Protein AF-A0A7R7XEH1-F1 (afdb_monomer)

Radius of gyration: 18.22 Å; Cα contacts (8 Å, |Δi|>4): 31; chains: 1; bounding box: 42×35×46 Å

Nearest PDB structures (foldseek):
  3j6b-assembly1_T  TM=2.462E-01  e=8.665E+00  Saccharomyces cerevisiae

Organism: NCBI:txid1220207

Secondary structure (DSSP, 8-state):
----S-----TT------PPPPPGGG--B-TTS-B--------------SSPP-GGG--PPPHHHHHHHS-HHHHHHHGGGSPP----

Mean predicted aligned error: 9.24 Å

Structure (mmCIF, N/CA/C/O backbone):
data_AF-A0A7R7XEH1-F1
#
_entry.id   AF-A0A7R7XEH1-F1
#
loop_
_atom_site.group_PDB
_atom_site.id
_atom_site.type_symbol
_atom_site.label_atom_id
_atom_site.label_alt_id
_atom_site.label_comp_id
_atom_site.label_asym_id
_atom_site.label_entity_id
_atom_site.label_seq_id
_atom_site.pdbx_PDB_ins_code
_atom_site.Cartn_x
_atom_site.Cartn_y
_atom_site.Cartn_z
_atom_site.occupancy
_atom_site.B_iso_or_equiv
_atom_site.auth_seq_id
_atom_site.auth_comp_id
_atom_site.auth_asym_id
_atom_site.auth_atom_id
_atom_site.pdbx_PDB_model_num
ATOM 1 N N . MET A 1 1 ? 20.714 5.132 -1.694 1.00 51.81 1 MET A N 1
ATOM 2 C CA . MET A 1 1 ? 20.734 3.651 -1.716 1.00 51.81 1 MET A CA 1
ATOM 3 C C . MET A 1 1 ? 19.709 3.163 -0.705 1.00 51.81 1 MET A C 1
ATOM 5 O O . MET A 1 1 ? 19.869 3.458 0.471 1.00 51.81 1 MET A O 1
ATOM 9 N N . GLY A 1 2 ? 18.621 2.542 -1.158 1.00 85.69 2 GLY A N 1
ATOM 10 C CA . GLY A 1 2 ? 17.458 2.227 -0.312 1.00 85.69 2 GLY A CA 1
ATOM 11 C C . GLY A 1 2 ? 16.253 1.670 -1.080 1.00 85.69 2 GLY A C 1
ATOM 12 O O . GLY A 1 2 ? 15.356 1.100 -0.467 1.00 85.69 2 GLY A O 1
ATOM 13 N N . GLU A 1 3 ? 16.261 1.786 -2.410 1.00 88.69 3 GLU A N 1
ATOM 14 C CA . GLU A 1 3 ? 15.310 1.119 -3.299 1.00 88.69 3 GLU A CA 1
ATOM 15 C C . GLU A 1 3 ? 15.402 -0.405 -3.186 1.00 88.69 3 GLU A C 1
ATOM 17 O O . GLU A 1 3 ? 16.469 -0.972 -2.929 1.00 88.69 3 GLU A O 1
ATOM 22 N N . ARG A 1 4 ? 14.264 -1.072 -3.381 1.00 90.69 4 ARG A N 1
ATOM 23 C CA . ARG A 1 4 ? 14.142 -2.527 -3.298 1.00 90.69 4 ARG A CA 1
ATOM 24 C C . ARG A 1 4 ? 13.496 -3.058 -4.567 1.00 90.69 4 ARG A C 1
ATOM 26 O O . ARG A 1 4 ? 12.482 -2.531 -5.004 1.00 90.69 4 ARG A O 1
ATOM 33 N N . LEU A 1 5 ? 14.050 -4.146 -5.099 1.00 93.38 5 LEU A N 1
ATOM 34 C CA . LEU A 1 5 ? 13.466 -4.867 -6.237 1.00 93.38 5 LEU A CA 1
ATOM 35 C C . LEU A 1 5 ? 12.247 -5.711 -5.842 1.00 93.38 5 LEU A C 1
ATOM 37 O O . LEU A 1 5 ? 11.432 -6.049 -6.690 1.00 93.38 5 LEU A O 1
ATOM 41 N N . GLN A 1 6 ? 12.141 -6.077 -4.563 1.00 96.06 6 GLN A N 1
ATOM 42 C CA . GLN A 1 6 ? 11.069 -6.914 -4.038 1.00 96.06 6 GLN A CA 1
ATOM 43 C C . GLN A 1 6 ? 10.770 -6.534 -2.587 1.00 96.06 6 GLN A C 1
ATOM 45 O O . GLN A 1 6 ? 11.676 -6.217 -1.809 1.00 96.06 6 GLN A O 1
ATOM 50 N N . TRP A 1 7 ? 9.494 -6.594 -2.221 1.00 95.81 7 TRP A N 1
ATOM 51 C CA . TRP A 1 7 ? 9.000 -6.394 -0.864 1.00 95.81 7 TRP A CA 1
ATOM 52 C C . TRP A 1 7 ? 7.749 -7.247 -0.631 1.00 95.81 7 TRP A C 1
ATOM 54 O O . TRP A 1 7 ? 7.103 -7.681 -1.584 1.00 95.81 7 TRP A O 1
ATOM 64 N N . CYS A 1 8 ? 7.422 -7.481 0.638 1.00 95.88 8 CYS A N 1
ATOM 65 C CA . CYS A 1 8 ? 6.166 -8.093 1.061 1.00 95.88 8 CYS A CA 1
ATOM 66 C C . CYS A 1 8 ? 5.373 -7.055 1.854 1.00 95.88 8 CYS A C 1
ATOM 68 O O . CYS A 1 8 ? 5.959 -6.298 2.627 1.00 95.88 8 CYS A O 1
ATOM 70 N N . VAL A 1 9 ? 4.060 -7.019 1.641 1.00 96.25 9 VAL A N 1
ATOM 71 C CA . VAL A 1 9 ? 3.123 -6.287 2.498 1.00 96.25 9 VAL A CA 1
ATOM 72 C C . VAL A 1 9 ? 2.338 -7.332 3.271 1.00 96.25 9 VAL A C 1
ATOM 74 O O . VAL A 1 9 ? 1.846 -8.285 2.664 1.00 96.25 9 VAL A O 1
ATOM 77 N N . GLU A 1 10 ? 2.269 -7.175 4.588 1.00 94.81 10 GLU A N 1
ATOM 78 C CA . GLU A 1 10 ? 1.595 -8.132 5.457 1.00 94.81 10 GLU A CA 1
ATOM 79 C C . GLU A 1 10 ? 0.071 -8.037 5.311 1.00 94.81 10 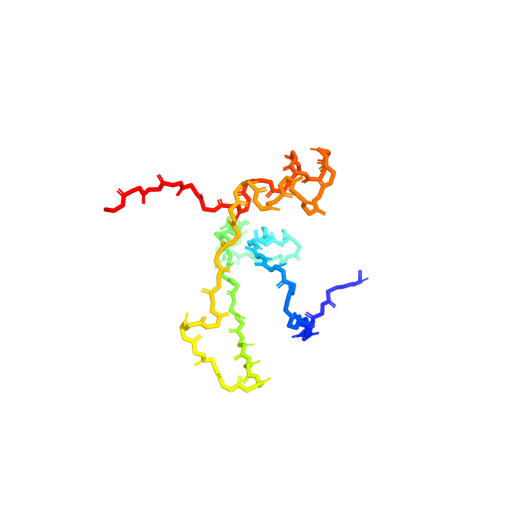GLU A C 1
ATOM 81 O O . GLU A 1 10 ? -0.495 -6.993 4.976 1.00 94.81 10 GLU A O 1
ATOM 86 N N . GLY A 1 11 ? -0.613 -9.155 5.553 1.00 92.62 11 GLY A N 1
ATOM 87 C CA . GLY A 1 11 ? -2.073 -9.183 5.557 1.00 92.62 11 GLY A CA 1
ATOM 88 C C . GLY A 1 11 ? -2.640 -8.305 6.675 1.00 92.62 11 GLY A C 1
ATOM 89 O O . GLY A 1 11 ? -2.202 -8.397 7.819 1.00 92.62 11 GLY A O 1
ATOM 90 N N . GLY A 1 12 ? -3.639 -7.484 6.346 1.00 91.88 12 GLY A N 1
ATOM 91 C CA . GLY A 1 12 ? -4.254 -6.523 7.270 1.00 91.88 12 GLY A CA 1
ATOM 92 C C . GLY A 1 12 ? -3.679 -5.107 7.180 1.00 91.88 12 GLY A C 1
ATOM 93 O O . GLY A 1 12 ? -4.316 -4.177 7.673 1.00 91.88 12 GLY A O 1
ATOM 94 N N . ASP A 1 13 ? -2.543 -4.921 6.503 1.00 94.44 13 ASP A N 1
ATOM 95 C CA . ASP A 1 13 ? -1.982 -3.596 6.252 1.00 94.44 13 ASP A CA 1
ATOM 96 C C . ASP A 1 13 ? -2.616 -2.948 5.013 1.00 94.44 13 ASP A C 1
ATOM 98 O O . ASP A 1 13 ? -2.748 -3.557 3.946 1.00 94.44 13 ASP A O 1
ATOM 102 N N . TYR A 1 14 ? -2.948 -1.661 5.125 1.00 96.12 14 TYR A N 1
ATOM 103 C CA . TYR A 1 14 ? -3.326 -0.853 3.970 1.00 96.12 14 TYR A CA 1
ATOM 104 C C . TYR A 1 14 ? -2.080 -0.423 3.190 1.00 96.12 14 TYR A C 1
ATOM 106 O O . TYR A 1 14 ? -1.128 0.107 3.764 1.00 96.12 14 TYR A O 1
ATOM 114 N N . LYS A 1 15 ? -2.101 -0.603 1.863 1.00 96.25 15 LYS A N 1
ATOM 115 C CA . LYS A 1 15 ? -1.011 -0.203 0.960 1.00 96.25 15 LYS A CA 1
ATOM 116 C C . LYS A 1 15 ? -1.489 0.735 -0.141 1.00 96.25 15 LYS A C 1
ATOM 118 O O . LYS A 1 15 ? -2.587 0.581 -0.671 1.00 96.25 15 LYS A O 1
ATOM 123 N N . ALA A 1 16 ? -0.621 1.668 -0.515 1.00 95.81 16 ALA A N 1
ATOM 124 C CA . ALA A 1 16 ? -0.786 2.556 -1.657 1.00 95.81 16 ALA A CA 1
ATOM 125 C C . ALA A 1 16 ? 0.571 2.757 -2.347 1.00 95.81 16 ALA A C 1
ATOM 127 O O . ALA A 1 16 ? 1.624 2.575 -1.737 1.00 95.81 16 ALA A O 1
ATOM 128 N N . SER A 1 17 ? 0.544 3.134 -3.621 1.00 93.25 17 SER A N 1
ATOM 129 C CA . SER A 1 17 ? 1.736 3.416 -4.419 1.00 93.25 17 SER A CA 1
ATOM 130 C C . SER A 1 17 ? 1.500 4.651 -5.271 1.00 93.25 17 SER A C 1
ATOM 132 O O . SER A 1 17 ? 0.397 4.843 -5.783 1.00 93.25 17 SER A O 1
ATOM 134 N N . TYR A 1 18 ? 2.542 5.448 -5.475 1.00 91.38 18 TYR A N 1
ATOM 135 C CA . TYR A 1 18 ? 2.535 6.559 -6.415 1.00 91.38 18 TYR A CA 1
ATOM 136 C C . TYR A 1 18 ? 3.793 6.508 -7.277 1.00 91.38 18 TYR A C 1
ATOM 138 O O . TYR A 1 18 ? 4.807 5.928 -6.884 1.00 91.38 18 TYR A O 1
ATOM 146 N N . LEU A 1 19 ? 3.708 7.085 -8.471 1.00 90.31 19 LEU A N 1
ATOM 147 C CA . LEU A 1 19 ? 4.826 7.121 -9.397 1.00 90.31 19 LEU A CA 1
ATOM 148 C C . LEU A 1 19 ? 5.791 8.236 -8.991 1.00 90.31 19 LEU A C 1
ATOM 150 O O . LEU A 1 19 ? 5.381 9.388 -8.837 1.00 90.31 19 LEU A O 1
ATOM 154 N N . LEU A 1 20 ? 7.066 7.891 -8.827 1.00 86.25 20 LEU A N 1
ATOM 155 C CA . LEU A 1 20 ? 8.119 8.888 -8.687 1.00 86.25 20 LEU A CA 1
ATOM 156 C C . LEU A 1 20 ? 8.460 9.463 -10.068 1.00 86.25 20 LEU A C 1
ATOM 158 O O . LEU A 1 20 ? 8.447 8.716 -11.048 1.00 86.25 20 LEU A O 1
ATOM 162 N N . PRO A 1 21 ? 8.780 10.763 -10.163 1.00 78.94 21 PRO A N 1
ATOM 163 C CA . PRO A 1 21 ? 9.394 11.310 -11.365 1.00 78.94 21 PRO A CA 1
ATOM 164 C C . PRO A 1 21 ? 10.665 10.525 -11.702 1.00 78.94 21 PRO A C 1
ATOM 166 O O . PRO A 1 21 ? 11.400 10.129 -10.794 1.00 78.94 21 PRO A O 1
ATOM 169 N N . GLU A 1 22 ? 10.925 10.300 -12.989 1.00 68.12 22 GLU A N 1
ATOM 170 C CA . GLU A 1 22 ? 12.223 9.766 -13.398 1.00 68.12 22 GLU A CA 1
ATOM 171 C C . GLU A 1 22 ? 13.312 10.771 -13.015 1.00 68.12 22 GLU A C 1
ATOM 173 O O . GLU A 1 22 ? 13.143 11.980 -13.165 1.00 68.12 22 GLU A O 1
ATOM 178 N N . ASP A 1 23 ? 14.417 10.262 -12.484 1.00 63.12 23 ASP A N 1
ATOM 179 C CA . ASP A 1 23 ? 15.553 11.084 -12.099 1.00 63.12 23 ASP A CA 1
ATOM 180 C C . ASP A 1 23 ? 16.232 11.610 -13.382 1.00 63.12 23 ASP A C 1
ATOM 182 O O . ASP A 1 23 ? 16.604 10.827 -14.266 1.00 63.12 23 ASP A O 1
ATOM 186 N N . ASP A 1 24 ?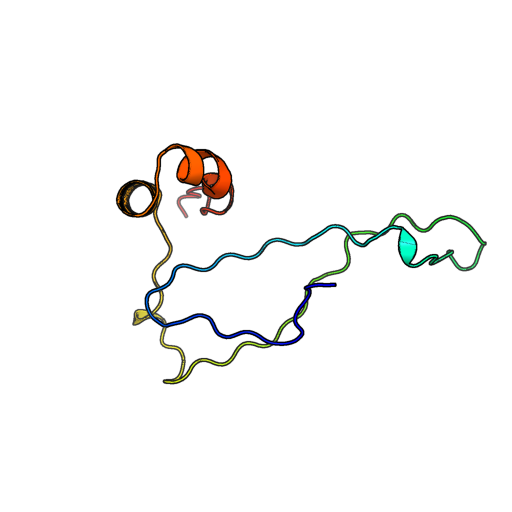 16.438 12.930 -13.487 1.00 52.59 24 ASP A N 1
ATOM 187 C CA . ASP A 1 24 ? 17.126 13.596 -14.617 1.00 52.59 24 ASP A CA 1
ATOM 188 C C . ASP A 1 24 ? 18.565 13.066 -14.840 1.00 52.59 24 ASP A C 1
ATOM 190 O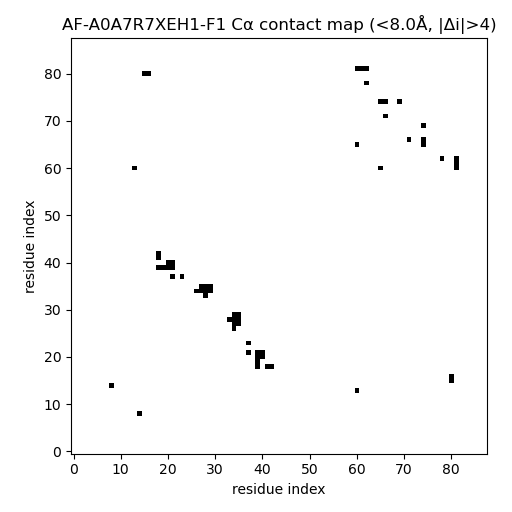 O . ASP A 1 24 ? 19.226 13.363 -15.836 1.00 52.59 24 ASP A O 1
ATOM 194 N N . SER A 1 25 ? 19.074 12.244 -13.917 1.00 50.62 25 SER A N 1
ATOM 195 C CA . SER A 1 25 ? 20.394 11.616 -13.967 1.00 50.62 25 SER A CA 1
ATOM 196 C C . SER A 1 25 ? 20.536 10.515 -15.025 1.00 50.62 25 SER A C 1
ATOM 198 O O . SER A 1 25 ? 21.657 10.069 -15.280 1.00 50.62 25 SER A O 1
ATOM 200 N N . SER A 1 26 ? 19.449 10.097 -15.688 1.00 51.38 26 SER A N 1
ATOM 201 C CA . SER A 1 26 ? 19.527 9.088 -16.754 1.00 51.38 26 SER A CA 1
ATOM 202 C C . SER A 1 26 ? 20.298 9.561 -17.996 1.00 51.38 26 SER A C 1
ATOM 204 O O . SER A 1 26 ? 20.686 8.727 -18.815 1.00 51.38 26 SER A O 1
ATOM 206 N N . GLY A 1 27 ? 20.575 10.868 -18.140 1.00 50.06 27 GLY A N 1
ATOM 207 C CA . GLY A 1 27 ? 21.406 11.406 -19.227 1.00 50.06 27 GLY A CA 1
ATOM 208 C C . GLY A 1 27 ? 20.887 11.052 -20.625 1.00 50.06 27 GLY A C 1
ATOM 209 O O . GLY A 1 27 ? 21.651 11.058 -21.593 1.00 50.06 27 GLY A O 1
ATOM 210 N N . LEU A 1 28 ? 19.607 10.688 -20.731 1.00 55.72 28 LEU A N 1
ATOM 211 C CA . LEU A 1 28 ? 18.999 10.248 -21.972 1.00 55.72 28 LEU A CA 1
ATOM 212 C C . LEU A 1 28 ? 18.782 11.470 -22.862 1.00 55.72 28 LEU A C 1
ATOM 214 O O . LEU A 1 28 ? 17.830 12.230 -22.702 1.00 55.72 28 LEU A O 1
ATOM 218 N N . MET A 1 29 ? 19.698 11.647 -23.807 1.00 55.31 29 MET A N 1
ATOM 219 C CA . MET A 1 29 ? 19.532 12.560 -24.928 1.00 55.31 29 MET A CA 1
ATOM 220 C C . MET A 1 29 ? 18.541 11.951 -25.927 1.00 55.31 29 MET A C 1
ATOM 222 O O . MET A 1 29 ? 18.499 10.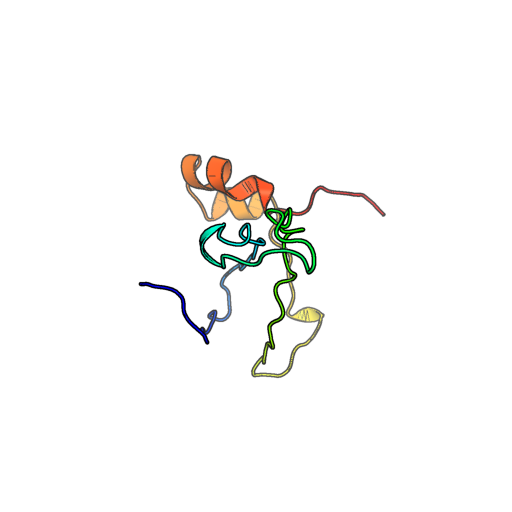729 -26.110 1.00 55.31 29 MET A O 1
ATOM 226 N N . ASP A 1 30 ? 17.732 12.778 -26.584 1.00 61.16 30 ASP A N 1
ATOM 227 C CA . ASP A 1 30 ? 17.050 12.334 -27.802 1.00 61.16 30 ASP A CA 1
ATOM 228 C C . ASP A 1 30 ? 18.075 12.033 -28.924 1.00 61.16 30 ASP A C 1
ATOM 230 O O . ASP A 1 30 ? 19.267 12.326 -28.798 1.00 61.16 30 ASP A O 1
ATOM 234 N N . GLU A 1 31 ? 17.639 11.443 -30.044 1.00 61.50 31 GLU A N 1
ATOM 235 C CA . GLU A 1 31 ? 18.521 11.134 -31.192 1.00 61.50 31 GLU A CA 1
ATOM 236 C C . GLU A 1 31 ? 19.208 12.379 -31.799 1.00 61.50 31 GLU A C 1
ATOM 238 O O . GLU A 1 31 ? 20.092 12.252 -32.648 1.00 61.50 31 GLU A O 1
ATOM 243 N N . VAL A 1 32 ? 18.814 13.580 -31.366 1.00 68.19 32 VAL A N 1
ATOM 244 C CA . VAL A 1 32 ? 19.273 14.886 -31.847 1.00 68.19 32 VAL A CA 1
ATOM 245 C C . VAL A 1 32 ? 20.107 15.628 -30.784 1.00 68.19 32 VAL A C 1
ATOM 247 O O . VAL A 1 32 ? 20.599 16.724 -31.049 1.00 68.19 32 VAL A O 1
ATOM 250 N N . GLY A 1 33 ? 20.341 15.029 -29.609 1.00 64.19 33 GLY A N 1
ATOM 251 C CA . GLY A 1 33 ? 21.170 15.596 -28.543 1.00 64.19 33 GLY A CA 1
ATOM 252 C C . GLY A 1 33 ? 20.459 16.568 -27.594 1.00 64.19 33 GLY A C 1
ATOM 253 O O . GLY A 1 33 ? 21.146 17.253 -26.838 1.00 64.19 33 GLY A O 1
ATOM 254 N N . ASN A 1 34 ? 19.126 16.663 -27.611 1.00 65.69 34 ASN A N 1
ATOM 255 C CA . ASN A 1 34 ? 18.386 17.484 -26.647 1.00 65.69 34 ASN A CA 1
ATOM 256 C C . ASN A 1 34 ? 18.098 16.706 -25.360 1.00 65.69 34 ASN A C 1
ATOM 258 O O . ASN A 1 34 ? 17.911 15.486 -25.384 1.00 65.69 34 ASN A O 1
ATOM 262 N N . GLU A 1 35 ? 17.998 17.430 -24.244 1.00 58.44 35 GLU A N 1
ATOM 263 C CA . GLU A 1 35 ? 17.470 16.901 -22.986 1.00 58.44 35 GLU A CA 1
ATOM 264 C C . GLU A 1 35 ? 16.044 16.396 -23.227 1.00 58.44 35 GLU A C 1
ATOM 266 O O . GLU A 1 35 ? 15.129 17.162 -23.549 1.00 58.44 35 GLU A O 1
ATOM 271 N N . LYS A 1 36 ? 15.856 15.078 -23.137 1.00 58.09 36 LYS A N 1
ATOM 272 C CA . LYS A 1 36 ? 14.543 14.471 -23.313 1.00 58.09 36 LYS A CA 1
ATOM 273 C C . LYS A 1 36 ? 13.699 14.890 -22.110 1.00 58.09 36 LYS A C 1
ATOM 275 O O . LYS A 1 36 ? 14.034 14.535 -20.986 1.00 58.09 36 LYS A O 1
ATOM 280 N N . GLN A 1 37 ? 12.607 15.628 -22.325 1.00 53.97 37 GLN A N 1
ATOM 281 C CA . GLN A 1 37 ? 11.573 15.764 -21.294 1.00 53.97 37 GLN A CA 1
ATOM 282 C C . GLN A 1 37 ? 11.081 14.353 -20.974 1.00 53.97 37 GLN A C 1
ATOM 284 O O . GLN A 1 37 ? 10.379 13.742 -21.785 1.00 53.97 37 GLN A O 1
ATOM 289 N N . LEU A 1 38 ? 11.515 13.816 -19.836 1.00 53.81 38 LEU A N 1
ATOM 290 C CA . LEU A 1 38 ? 11.118 12.503 -19.354 1.00 53.81 38 LEU A CA 1
ATOM 291 C C . LEU A 1 38 ? 9.617 12.583 -19.050 1.00 53.81 38 LEU A C 1
ATOM 293 O O . LEU A 1 38 ? 9.186 13.096 -18.018 1.00 53.81 38 LEU A O 1
ATOM 297 N N . GLN A 1 39 ? 8.787 12.142 -20.000 1.00 54.56 39 GLN A N 1
ATOM 298 C CA . GLN A 1 39 ? 7.416 11.763 -19.683 1.00 54.56 39 GLN A CA 1
ATOM 299 C C . GLN A 1 39 ? 7.543 10.670 -18.635 1.00 54.56 39 GLN A C 1
ATOM 301 O O . GLN A 1 39 ? 8.185 9.671 -18.942 1.00 54.56 39 GLN A O 1
ATOM 306 N N . SER A 1 40 ? 7.016 10.883 -17.424 1.00 56.31 40 SER A N 1
ATOM 307 C CA . SER A 1 40 ? 7.226 9.970 -16.296 1.00 56.31 40 SER A CA 1
ATOM 308 C C . SER A 1 40 ? 7.026 8.527 -16.761 1.00 56.31 40 SER A C 1
ATOM 310 O O . SER A 1 40 ? 5.896 8.141 -17.088 1.00 56.31 40 SER A O 1
ATOM 312 N N . GLY A 1 41 ? 8.111 7.759 -16.874 1.00 66.44 41 GLY A N 1
ATOM 313 C CA . GLY A 1 41 ? 8.032 6.368 -17.285 1.00 66.44 41 GLY A CA 1
ATOM 314 C C . GLY A 1 41 ? 7.096 5.617 -16.352 1.00 66.44 41 GLY A C 1
ATOM 315 O O . GLY A 1 41 ? 6.993 5.922 -15.168 1.00 66.44 41 GLY A O 1
ATOM 316 N N . GLY A 1 42 ? 6.330 4.673 -16.889 1.00 81.88 42 GLY A N 1
ATO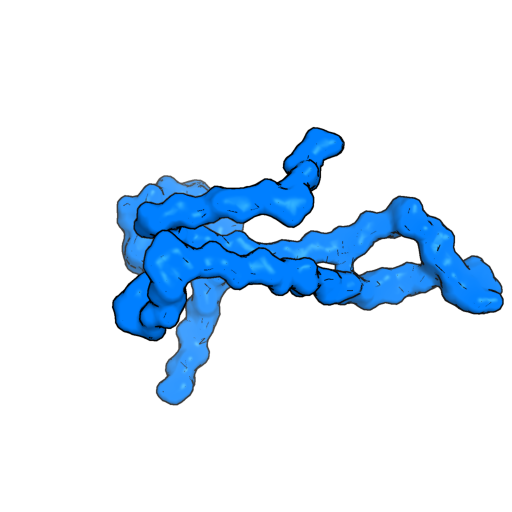M 317 C CA . GLY A 1 42 ? 5.419 3.881 -16.067 1.00 81.88 42 GLY A CA 1
ATOM 318 C C . GLY A 1 42 ? 6.173 3.043 -15.029 1.00 81.88 42 GLY A C 1
ATOM 319 O O . GLY A 1 42 ? 7.293 2.598 -15.268 1.00 81.88 42 GLY A O 1
ATOM 320 N N . LEU A 1 43 ? 5.524 2.758 -13.900 1.00 87.44 43 LEU A N 1
ATOM 321 C CA . LEU A 1 43 ? 5.984 1.749 -12.947 1.00 87.44 43 LEU A CA 1
ATOM 322 C C . LEU A 1 43 ? 5.287 0.422 -13.255 1.00 87.44 43 LEU A C 1
ATOM 324 O O . LEU A 1 43 ? 4.071 0.310 -13.104 1.00 87.44 43 LEU A O 1
ATOM 328 N N . LEU A 1 44 ? 6.056 -0.583 -13.674 1.00 92.12 44 LEU A N 1
ATOM 329 C CA . LEU A 1 44 ? 5.554 -1.937 -13.896 1.00 92.12 44 LEU A CA 1
ATOM 330 C C . LEU A 1 44 ? 6.070 -2.871 -12.803 1.00 92.12 44 LEU A C 1
ATOM 332 O O . LEU A 1 44 ? 7.277 -3.037 -12.640 1.00 92.12 44 LEU A O 1
ATOM 336 N N . ILE A 1 45 ? 5.145 -3.510 -12.090 1.00 95.50 45 ILE A N 1
ATOM 337 C CA . ILE A 1 45 ? 5.440 -4.494 -11.045 1.00 95.50 45 ILE A CA 1
ATOM 338 C C . ILE A 1 45 ? 4.629 -5.769 -11.264 1.00 95.50 45 ILE A C 1
ATOM 340 O O . ILE A 1 45 ? 3.642 -5.786 -11.999 1.00 95.50 45 ILE A O 1
ATOM 344 N N . SER A 1 46 ? 5.056 -6.850 -10.619 1.00 96.69 46 SER A N 1
ATOM 345 C CA . SER A 1 46 ? 4.284 -8.087 -10.498 1.00 96.69 46 SER A CA 1
ATOM 346 C C . SER A 1 46 ? 3.984 -8.335 -9.027 1.00 96.69 46 SER A C 1
ATOM 348 O O . SER A 1 46 ? 4.879 -8.231 -8.191 1.00 96.69 46 SER A O 1
ATOM 350 N N . GLU A 1 47 ? 2.738 -8.678 -8.716 1.00 96.69 47 GLU A N 1
ATOM 351 C CA . GLU A 1 47 ? 2.299 -9.000 -7.359 1.00 96.69 47 GLU A CA 1
ATOM 352 C C . GLU A 1 47 ? 1.838 -10.455 -7.281 1.00 96.69 47 GLU A C 1
ATOM 354 O O . GLU A 1 47 ? 1.308 -11.017 -8.239 1.00 96.69 47 GLU A O 1
ATOM 359 N N . THR A 1 48 ? 2.051 -11.091 -6.133 1.00 96.12 48 THR A N 1
ATOM 360 C CA . THR A 1 48 ? 1.562 -12.444 -5.851 1.00 96.12 48 THR A CA 1
ATOM 361 C C . THR A 1 48 ? 0.924 -12.450 -4.470 1.00 96.12 48 THR A C 1
ATOM 363 O O . THR A 1 48 ? 1.535 -11.986 -3.511 1.00 96.12 48 THR A O 1
ATOM 366 N N . ALA A 1 49 ? -0.298 -12.977 -4.379 1.00 95.19 49 ALA A N 1
ATOM 367 C CA . ALA A 1 49 ? -1.038 -13.147 -3.133 1.00 95.19 49 ALA A CA 1
ATOM 368 C C . ALA A 1 49 ? -1.112 -14.634 -2.764 1.00 95.19 49 ALA A C 1
ATOM 370 O O . ALA A 1 49 ? -1.340 -15.481 -3.634 1.00 95.19 49 ALA A O 1
ATOM 371 N N . VAL A 1 50 ? -0.896 -14.944 -1.483 1.00 93.06 50 VAL A N 1
ATOM 372 C CA . VAL A 1 50 ? -1.019 -16.297 -0.928 1.00 93.06 50 VAL A CA 1
ATOM 373 C C . VAL A 1 50 ? -1.749 -16.211 0.421 1.00 93.06 50 VAL A C 1
ATOM 375 O O . VAL A 1 50 ? -1.190 -15.614 1.341 1.00 93.06 50 VAL A O 1
ATOM 378 N N . PRO A 1 51 ? -2.944 -16.820 0.586 1.00 91.38 51 PRO A N 1
ATOM 379 C CA . PRO A 1 51 ? -3.752 -17.526 -0.419 1.00 91.38 51 PRO A CA 1
ATOM 380 C C . PRO A 1 51 ? -4.116 -16.658 -1.634 1.00 91.38 51 PRO A C 1
ATOM 382 O O . PRO A 1 51 ? -3.922 -15.446 -1.617 1.00 91.38 51 PRO A O 1
ATOM 385 N N . GLY A 1 52 ? -4.562 -17.296 -2.721 1.00 93.38 52 GLY A N 1
ATOM 386 C CA . GLY A 1 52 ? -4.885 -16.585 -3.961 1.00 93.38 52 GLY A CA 1
ATOM 387 C C . GLY A 1 52 ? -5.886 -15.449 -3.730 1.00 93.38 52 GLY A C 1
ATOM 388 O O . GLY A 1 52 ? -6.711 -15.527 -2.830 1.00 93.38 52 GLY A O 1
ATOM 389 N N . PHE A 1 53 ? -5.798 -14.395 -4.543 1.00 92.56 53 PHE A N 1
ATOM 390 C CA . PHE A 1 53 ? -6.654 -13.217 -4.404 1.00 92.56 53 PHE A CA 1
ATOM 391 C C . PHE A 1 53 ? -8.140 -13.553 -4.591 1.00 92.56 53 PHE A C 1
ATOM 393 O O . PHE A 1 53 ? -8.526 -14.087 -5.635 1.00 92.56 53 PHE A O 1
ATOM 400 N N . GLU A 1 54 ? -8.970 -13.129 -3.638 1.00 92.81 54 GLU A N 1
ATOM 401 C CA . GLU A 1 54 ? -10.423 -13.083 -3.774 1.00 92.81 54 GLU A CA 1
ATOM 402 C C . GLU A 1 54 ? -10.926 -11.643 -3.616 1.00 92.81 54 GLU A C 1
ATOM 404 O O . GLU A 1 54 ? -10.475 -10.894 -2.754 1.00 92.81 54 GLU A O 1
ATOM 409 N N . ALA A 1 55 ? -11.901 -11.237 -4.437 1.00 90.12 55 ALA A N 1
ATOM 410 C CA . ALA A 1 55 ? -12.454 -9.880 -4.369 1.00 90.12 55 ALA A CA 1
ATOM 411 C C . ALA A 1 55 ? -13.109 -9.574 -3.009 1.00 90.12 55 ALA A C 1
ATOM 413 O O . ALA A 1 55 ? -13.160 -8.416 -2.605 1.00 90.12 55 ALA A O 1
AT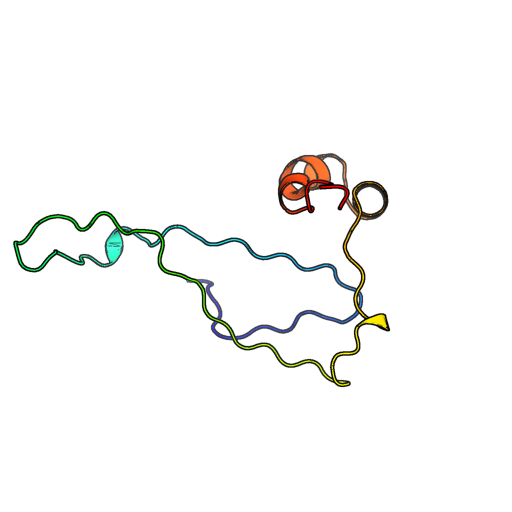OM 414 N N . ALA A 1 56 ? -13.591 -10.607 -2.309 1.00 91.44 56 ALA A N 1
ATOM 415 C CA . ALA A 1 56 ? -14.153 -10.491 -0.967 1.00 91.44 56 ALA A CA 1
ATOM 416 C C . ALA A 1 56 ? -13.100 -10.135 0.099 1.00 91.44 56 ALA A C 1
ATOM 418 O O . ALA A 1 56 ? -13.464 -9.566 1.124 1.00 91.44 56 ALA A O 1
ATOM 419 N N . ASP A 1 57 ? -11.817 -10.411 -0.161 1.00 90.44 57 ASP A N 1
ATOM 420 C CA . ASP A 1 57 ? -10.703 -10.095 0.741 1.00 90.44 57 ASP A CA 1
ATOM 421 C C . ASP A 1 57 ? -10.161 -8.672 0.529 1.00 90.44 57 ASP A C 1
ATOM 423 O O . ASP A 1 57 ? -9.221 -8.248 1.203 1.00 90.44 57 ASP A O 1
ATOM 427 N N . HIS A 1 58 ? -10.712 -7.926 -0.436 1.00 91.75 58 HIS A N 1
ATOM 428 C CA . HIS A 1 58 ? -10.209 -6.613 -0.813 1.00 91.75 58 HIS A CA 1
ATOM 429 C C . HIS A 1 58 ? -11.105 -5.487 -0.297 1.00 91.75 58 HIS A C 1
ATOM 431 O O . HIS A 1 58 ? -12.216 -5.276 -0.783 1.00 91.75 58 HIS A O 1
ATOM 437 N N . GLU A 1 59 ? -10.579 -4.708 0.644 1.00 92.88 59 GLU A N 1
ATOM 438 C CA . GLU A 1 59 ? -11.235 -3.524 1.193 1.00 92.88 59 GLU A CA 1
ATOM 439 C C . GLU A 1 59 ? -10.420 -2.264 0.873 1.00 92.88 59 GLU A C 1
ATOM 441 O O . GLU A 1 59 ? -9.205 -2.214 1.074 1.00 92.88 59 GLU A O 1
ATOM 446 N N . PHE A 1 60 ? -11.089 -1.223 0.369 1.00 94.56 60 PHE A N 1
ATOM 447 C CA . PHE A 1 60 ? -10.462 0.082 0.164 1.00 94.56 60 PHE A CA 1
ATOM 448 C C . PHE A 1 60 ? -10.534 0.910 1.444 1.00 94.56 60 PHE A C 1
ATOM 450 O O . PHE A 1 60 ? -11.600 1.041 2.045 1.00 94.56 60 PHE A O 1
ATOM 457 N N . LEU A 1 61 ? -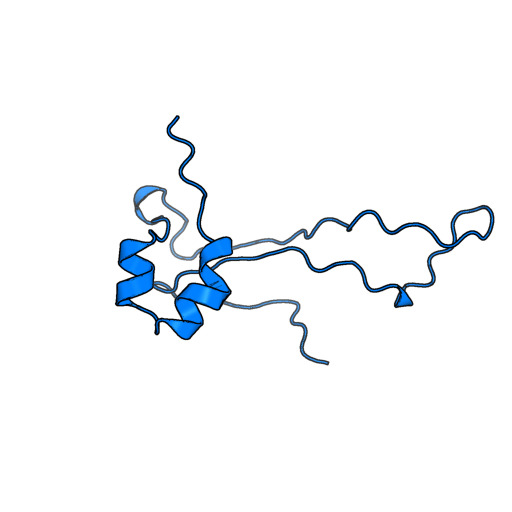9.410 1.529 1.814 1.00 95.31 61 LEU A N 1
ATOM 458 C CA . LEU A 1 61 ? -9.354 2.426 2.962 1.00 95.31 61 LEU A CA 1
ATOM 459 C C . LEU A 1 61 ? -10.310 3.609 2.764 1.00 95.31 61 LEU A C 1
ATOM 461 O O . LEU A 1 61 ? -10.251 4.3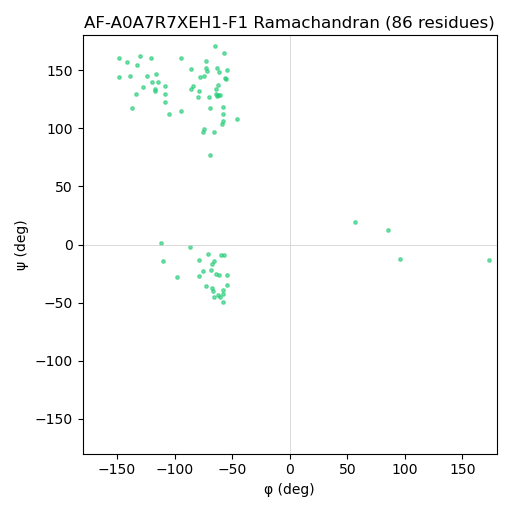05 1.749 1.00 95.31 61 LEU A O 1
ATOM 465 N N . THR A 1 62 ? -11.161 3.856 3.755 1.00 94.69 62 THR A N 1
ATOM 466 C CA . THR A 1 62 ? -12.010 5.050 3.812 1.00 94.69 62 THR A CA 1
ATOM 467 C C . THR A 1 62 ? -11.334 6.146 4.630 1.00 94.69 62 THR A C 1
ATOM 469 O O . THR A 1 62 ? -10.466 5.870 5.462 1.00 94.69 62 THR A O 1
ATOM 472 N N . HIS A 1 63 ? -11.764 7.397 4.445 1.00 94.88 63 HIS A N 1
ATOM 473 C CA . HIS A 1 63 ? -11.290 8.512 5.271 1.00 94.88 63 HIS A CA 1
ATOM 474 C C . HIS A 1 63 ? -11.578 8.279 6.763 1.00 94.88 63 HIS A C 1
ATOM 476 O O . HIS A 1 63 ? -10.702 8.471 7.599 1.00 94.88 63 HIS A O 1
ATOM 482 N N . GLU A 1 64 ? -12.774 7.781 7.093 1.00 95.69 64 GLU A N 1
ATOM 483 C CA . GLU A 1 64 ? -13.161 7.475 8.475 1.00 95.69 64 GLU A CA 1
ATOM 484 C C . GLU A 1 64 ? -12.260 6.395 9.096 1.00 95.69 64 GLU A C 1
ATOM 486 O O . GLU A 1 64 ? -11.835 6.516 10.245 1.00 95.69 64 GLU A O 1
ATOM 491 N N . THR A 1 65 ? -11.943 5.332 8.350 1.00 95.56 65 THR A N 1
ATOM 492 C CA . THR A 1 65 ? -11.026 4.288 8.826 1.00 95.56 65 THR A CA 1
ATOM 493 C C . THR A 1 65 ? -9.598 4.826 8.955 1.00 95.56 65 THR A C 1
ATOM 495 O O . THR A 1 65 ? -8.918 4.499 9.924 1.00 95.56 65 THR A O 1
ATOM 498 N N . MET A 1 66 ? -9.147 5.699 8.048 1.00 96.44 66 MET A N 1
ATOM 499 C CA . MET A 1 66 ? -7.824 6.331 8.122 1.00 96.44 66 MET A CA 1
ATOM 500 C C . MET A 1 66 ? -7.658 7.167 9.402 1.00 96.44 66 MET A C 1
ATOM 502 O O . MET A 1 66 ? -6.656 7.016 10.098 1.00 96.44 66 MET A O 1
ATOM 506 N N . GLU A 1 67 ? -8.655 7.983 9.758 1.00 96.88 67 GLU A N 1
ATOM 507 C CA . GLU A 1 67 ? -8.652 8.792 10.990 1.00 96.88 67 GLU A CA 1
ATOM 508 C C . GLU A 1 67 ? -8.649 7.946 12.273 1.00 96.88 67 GLU A C 1
ATOM 510 O O . GLU A 1 67 ? -8.182 8.404 13.315 1.00 96.88 67 GLU A O 1
ATOM 515 N N . LYS A 1 68 ? -9.148 6.704 12.217 1.00 97.50 68 LYS A N 1
ATOM 516 C CA . LYS A 1 68 ? -9.099 5.762 13.350 1.00 97.50 68 LYS A CA 1
ATOM 517 C C . LYS A 1 68 ? -7.732 5.095 13.514 1.00 97.50 68 LYS A C 1
ATOM 519 O O . LYS A 1 68 ? -7.413 4.660 14.618 1.00 97.50 68 LYS A O 1
ATOM 524 N N . LEU A 1 69 ? -6.963 4.965 12.432 1.00 96.75 69 LEU A N 1
ATOM 525 C CA . LEU A 1 69 ? -5.694 4.230 12.411 1.00 96.75 69 LEU A CA 1
ATOM 526 C C . LEU A 1 69 ? -4.464 5.133 12.564 1.00 96.75 69 LEU A C 1
ATOM 528 O O . LEU A 1 69 ? -3.435 4.669 13.051 1.00 96.75 69 LEU A O 1
ATOM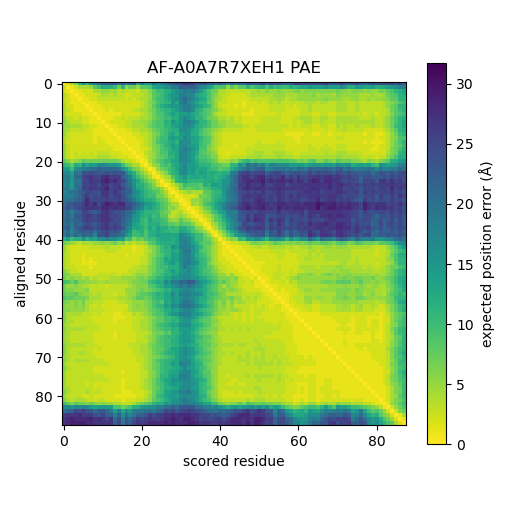 532 N N . LEU A 1 70 ? -4.553 6.395 12.141 1.00 97.12 70 LEU A N 1
ATOM 533 C CA . LEU A 1 70 ? -3.414 7.307 12.015 1.00 97.12 70 LEU A CA 1
ATOM 534 C C . LEU A 1 70 ? -3.566 8.559 12.886 1.00 97.12 70 LEU A C 1
ATOM 536 O O . LEU A 1 70 ? -4.668 8.937 13.280 1.00 97.12 70 LEU A O 1
ATOM 540 N N . THR A 1 71 ? -2.453 9.246 13.159 1.00 98.31 71 THR A N 1
ATOM 541 C CA . THR A 1 71 ? -2.510 10.571 13.799 1.00 98.31 71 THR A CA 1
ATOM 542 C C . THR A 1 71 ? -3.010 11.639 12.817 1.00 98.31 71 THR A C 1
ATOM 544 O O . THR A 1 71 ? -2.861 11.471 11.603 1.00 98.31 71 THR A O 1
ATOM 547 N N . PRO A 1 72 ? -3.544 12.780 13.295 1.00 98.12 72 PRO A N 1
ATOM 548 C CA . PRO A 1 72 ? -3.992 13.865 12.417 1.00 98.12 72 PRO A CA 1
ATOM 549 C C . PRO A 1 72 ? -2.918 14.362 11.436 1.00 98.12 72 PRO A C 1
ATOM 551 O O . PRO A 1 72 ? -3.224 14.712 10.296 1.00 98.12 72 PRO A O 1
ATOM 554 N N . GLU A 1 73 ? -1.649 14.375 11.851 1.00 98.31 73 GLU A N 1
ATOM 555 C CA . GLU A 1 73 ? -0.517 14.764 11.007 1.00 98.31 73 GLU A CA 1
ATOM 556 C C . GLU A 1 73 ? -0.311 13.774 9.855 1.00 98.31 73 GLU A C 1
ATOM 558 O O . GLU A 1 73 ? -0.168 14.194 8.707 1.00 98.31 73 GLU A O 1
ATOM 563 N N . GLN A 1 74 ? -0.366 12.471 10.147 1.00 98.00 74 GLN A N 1
ATOM 564 C CA . GLN A 1 74 ? -0.248 11.406 9.150 1.00 98.00 74 GLN A CA 1
ATOM 565 C C . GLN A 1 74 ? -1.439 11.401 8.183 1.00 98.00 74 GLN A C 1
ATOM 567 O O . GLN A 1 74 ? -1.246 11.248 6.979 1.00 98.00 74 GLN A O 1
ATOM 572 N N . VAL A 1 75 ? -2.664 11.624 8.679 1.00 97.44 75 VAL A N 1
ATOM 573 C CA . VAL A 1 75 ? -3.860 11.782 7.830 1.00 97.44 75 VAL A CA 1
ATOM 574 C C . VAL A 1 75 ? -3.649 12.935 6.855 1.00 97.44 75 VAL A C 1
ATOM 576 O O . VAL A 1 75 ? -3.815 12.770 5.649 1.00 97.44 75 VAL A O 1
ATOM 579 N N . LYS A 1 76 ? -3.217 14.100 7.351 1.00 97.06 76 LYS A N 1
ATOM 580 C CA . LYS A 1 76 ? -2.979 15.276 6.509 1.00 97.06 76 LYS A CA 1
ATOM 581 C C . LYS A 1 76 ? -1.954 15.005 5.406 1.00 97.06 76 LYS A C 1
ATOM 583 O O . LYS A 1 76 ? -2.130 15.508 4.296 1.00 97.06 76 LYS A O 1
ATOM 588 N N . GLU A 1 77 ? -0.908 14.246 5.717 1.00 97.38 77 GLU A N 1
ATOM 589 C CA . GLU A 1 77 ? 0.164 13.883 4.788 1.00 97.38 77 GLU A CA 1
ATOM 590 C C . GLU A 1 77 ? -0.270 12.846 3.740 1.00 97.38 77 GLU A C 1
ATOM 592 O O . GLU A 1 77 ? 0.157 12.932 2.591 1.00 97.38 77 GLU A O 1
ATOM 597 N N . LEU A 1 78 ? -1.132 11.891 4.106 1.00 96.81 78 LEU A N 1
ATOM 598 C CA . LEU A 1 78 ? -1.415 10.701 3.293 1.00 96.81 78 LEU A CA 1
ATOM 599 C C . LEU A 1 78 ? -2.813 10.667 2.665 1.00 96.81 78 LEU A C 1
ATOM 601 O O . LEU A 1 78 ? -3.034 9.878 1.750 1.00 96.81 78 LEU A O 1
ATOM 605 N N . GLN A 1 79 ? -3.753 11.513 3.098 1.00 95.62 79 GLN A N 1
ATOM 606 C CA . GLN A 1 79 ? -5.151 11.503 2.630 1.00 95.62 79 GLN A CA 1
ATOM 607 C C . GLN A 1 79 ? -5.306 11.609 1.106 1.00 95.62 79 GLN A C 1
ATOM 609 O O . GLN A 1 79 ? -6.290 11.130 0.555 1.00 95.62 79 GLN A O 1
ATOM 614 N N . TRP A 1 80 ? -4.335 12.204 0.407 1.00 95.44 80 TRP A N 1
ATOM 615 C CA . TRP A 1 80 ? -4.355 12.333 -1.052 1.00 95.44 80 TRP A CA 1
ATOM 616 C C . TRP A 1 80 ? -4.216 10.987 -1.786 1.00 95.44 80 TRP A C 1
ATOM 618 O O . TRP A 1 80 ? -4.536 10.910 -2.968 1.00 95.44 80 TRP A O 1
ATOM 628 N N . LEU A 1 81 ? -3.753 9.935 -1.099 1.00 95.44 81 LEU A N 1
ATOM 629 C CA . LEU A 1 81 ? -3.695 8.563 -1.615 1.00 95.44 81 LEU A CA 1
ATOM 630 C C . LEU A 1 81 ? -5.057 7.855 -1.561 1.00 95.44 81 LEU A C 1
ATOM 632 O O . LEU A 1 81 ? -5.214 6.787 -2.156 1.00 95.44 81 LEU A O 1
ATOM 636 N N . LEU A 1 82 ? -6.036 8.412 -0.839 1.00 94.94 82 LEU A N 1
ATOM 637 C CA . LEU A 1 82 ? -7.392 7.877 -0.825 1.00 94.94 82 LEU A CA 1
ATOM 638 C C . LEU A 1 82 ? -8.078 8.150 -2.162 1.00 94.94 82 LEU A C 1
ATOM 640 O O . LEU A 1 82 ? -7.845 9.160 -2.827 1.00 94.94 82 LEU A O 1
ATOM 644 N N . ARG A 1 83 ? -8.982 7.250 -2.548 1.00 88.12 83 ARG A N 1
ATOM 645 C CA . ARG A 1 83 ? -9.833 7.482 -3.713 1.00 88.12 83 ARG A CA 1
ATOM 646 C C . ARG A 1 83 ? -10.727 8.690 -3.453 1.00 88.12 83 ARG A C 1
ATOM 648 O O . ARG A 1 83 ? -11.463 8.718 -2.467 1.00 88.12 83 ARG A O 1
ATOM 655 N N . ASN A 1 84 ? -10.719 9.644 -4.380 1.00 76.44 84 ASN A N 1
ATOM 656 C CA . ASN A 1 84 ? -11.769 10.650 -4.441 1.00 76.44 84 ASN A CA 1
ATOM 657 C C . ASN A 1 84 ? -13.079 9.927 -4.758 1.00 76.44 84 ASN A C 1
ATOM 659 O O . ASN A 1 84 ? -13.130 9.097 -5.664 1.00 76.44 84 ASN A O 1
ATOM 663 N N . HIS A 1 85 ? -14.112 10.194 -3.967 1.00 55.47 85 HIS A N 1
ATOM 664 C CA . HIS A 1 85 ? -15.409 9.534 -4.063 1.00 55.47 85 HIS A CA 1
ATOM 665 C C . HIS A 1 85 ? -16.124 9.970 -5.359 1.00 55.47 85 HIS A C 1
ATOM 667 O O . HIS A 1 85 ? -17.010 10.820 -5.336 1.00 55.47 85 HIS A O 1
ATOM 673 N N . GLU A 1 86 ? -15.731 9.427 -6.512 1.00 48.00 86 GLU A N 1
ATOM 674 C CA . GLU A 1 86 ? -16.568 9.462 -7.708 1.00 48.00 86 GLU A CA 1
ATOM 675 C C . GLU A 1 86 ? -17.668 8.421 -7.508 1.00 48.00 86 GLU A C 1
ATOM 677 O O . GLU A 1 86 ? -17.471 7.218 -7.677 1.00 48.00 86 GLU A O 1
ATOM 682 N N . VAL A 1 87 ? -18.824 8.898 -7.046 1.00 43.44 87 VAL A N 1
ATOM 683 C CA . VAL A 1 87 ? -20.066 8.124 -7.035 1.00 43.44 87 VAL A CA 1
ATOM 684 C C . VAL A 1 87 ? -20.350 7.724 -8.486 1.00 43.44 87 VAL A C 1
ATOM 686 O O . VAL A 1 87 ? -20.685 8.583 -9.301 1.00 43.44 87 VAL A O 1
ATOM 689 N N . SER A 1 88 ? -20.138 6.445 -8.807 1.00 36.22 88 SER A N 1
ATOM 690 C CA . SER A 1 88 ? -20.647 5.816 -10.034 1.00 36.22 88 SER A CA 1
ATOM 691 C C . SER A 1 88 ? -22.145 5.557 -9.926 1.00 36.22 88 SER A C 1
ATOM 693 O O . SER A 1 88 ? -22.602 5.248 -8.801 1.00 36.22 88 SER A O 1
#

pLDDT: mean 82.87, std 17.69, range [36.22, 98.31]

Solvent-accessible surface area (backbone atoms only — not comparable to full-atom values): 6539 Å² total; per-residue (Å²): 142,81,85,72,97,74,85,86,81,63,90,92,64,88,84,85,87,79,87,67,74,68,67,83,83,71,72,58,53,44,102,84,70,45,83,49,83,76,68,63,67,82,88,85,83,85,87,85,62,86,72,73,85,51,79,89,78,63,78,81,78,44,73,73,58,45,64,74,76,43,55,74,69,54,41,72,74,48,54,83,77,45,78,77,86,75,84,126

Foldseek 3Di:
DDDDPDDDDDQPDDDFDDQDADDLVVCDADPVRDSDPPPRDDDDDDDADVVHDDPVSDDADDLVNCPVVDDPVVCVVCVVRHDDPPPD

Sequence (88 aa):
MGERLQWCVEGGDYKASYLLPEDDSSGLMDEVGNEKQLQSGGLLISETAVPGFEAADHEFLTHETMEKLLTPEQVKELQWLLRNHEVS

InterPro domains:
  IPR009327 Cupin domain of unknown function DUF985 [PF06172] (2-61)
  IPR011051 RmlC-like cupin domain superfamily [SSF51182] (2-83)
  IPR014710 RmlC-like jelly roll fold [G3DSA:2.60.120.10] (1-84)